Protein AF-A0A355T0N0-F1 (afdb_monomer)

Structure (mmCIF, N/CA/C/O backbone):
data_AF-A0A355T0N0-F1
#
_entry.id   AF-A0A355T0N0-F1
#
loop_
_atom_site.group_PDB
_atom_site.id
_atom_site.type_symbol
_atom_site.label_atom_id
_atom_site.label_alt_id
_atom_site.label_comp_id
_atom_site.label_asym_id
_atom_site.label_entity_id
_atom_site.label_seq_id
_atom_site.pdbx_PDB_ins_code
_atom_site.Cartn_x
_atom_site.Cartn_y
_atom_site.Cartn_z
_atom_site.occupancy
_atom_site.B_iso_or_equiv
_atom_site.auth_seq_id
_atom_site.auth_comp_id
_atom_site.auth_asym_id
_atom_site.auth_atom_id
_atom_site.pdbx_PDB_model_num
ATOM 1 N N . MET A 1 1 ? 8.597 -27.648 20.680 1.00 38.47 1 MET A N 1
ATOM 2 C CA . MET A 1 1 ? 8.897 -28.934 20.016 1.00 38.47 1 MET A CA 1
ATOM 3 C C . MET A 1 1 ? 10.349 -28.910 19.545 1.00 38.47 1 MET A C 1
ATOM 5 O O . MET A 1 1 ? 10.622 -28.251 18.550 1.00 38.47 1 MET A O 1
ATOM 9 N N . PRO A 1 2 ? 11.304 -29.510 20.275 1.00 46.19 2 PRO A N 1
ATOM 10 C CA . PRO A 1 2 ? 12.687 -29.580 19.820 1.00 46.19 2 PRO A CA 1
ATOM 11 C C . PRO A 1 2 ? 12.875 -30.827 18.947 1.00 46.19 2 PRO A C 1
ATOM 13 O O . PRO A 1 2 ? 12.672 -31.950 19.406 1.00 46.19 2 PRO A O 1
ATOM 16 N N . PHE A 1 3 ? 13.240 -30.637 17.680 1.00 47.38 3 PHE A N 1
ATOM 17 C CA . PHE A 1 3 ? 13.593 -31.751 16.804 1.00 47.38 3 PHE A CA 1
ATOM 18 C C . PHE A 1 3 ? 14.925 -32.368 17.251 1.00 47.38 3 PHE A C 1
ATOM 20 O O . PHE A 1 3 ? 15.944 -31.693 17.406 1.00 47.38 3 PHE A O 1
ATOM 27 N N . SER A 1 4 ? 14.850 -33.669 17.515 1.00 47.41 4 SER A N 1
ATOM 28 C CA . SER A 1 4 ? 15.877 -34.544 18.069 1.00 47.41 4 SER A CA 1
ATOM 29 C C . SER A 1 4 ? 17.136 -34.630 17.197 1.00 47.41 4 SER A C 1
ATOM 31 O O . SER A 1 4 ? 17.063 -34.753 15.974 1.00 47.41 4 SER A O 1
ATOM 33 N N . LYS A 1 5 ? 18.303 -34.618 17.852 1.00 42.75 5 LYS A N 1
ATOM 34 C CA . LYS A 1 5 ? 19.602 -34.984 17.276 1.00 42.75 5 LYS A CA 1
ATOM 35 C C . LYS A 1 5 ? 19.785 -36.507 17.302 1.00 42.75 5 LYS A C 1
ATOM 37 O O . LYS A 1 5 ? 19.408 -37.164 18.262 1.00 42.75 5 LYS A O 1
ATOM 42 N N . ALA A 1 6 ? 20.574 -36.969 16.330 1.00 47.47 6 ALA A N 1
ATOM 43 C CA . ALA A 1 6 ? 21.383 -38.190 16.323 1.00 47.47 6 ALA A CA 1
ATOM 44 C C . ALA A 1 6 ? 20.719 -39.489 15.837 1.00 47.47 6 ALA A C 1
ATOM 46 O O . ALA A 1 6 ? 20.099 -40.233 16.586 1.00 47.47 6 ALA A O 1
ATOM 47 N N . PHE A 1 7 ? 21.058 -39.853 14.600 1.00 46.66 7 PHE A N 1
ATOM 48 C CA . PHE A 1 7 ? 21.189 -41.247 14.198 1.00 46.66 7 PHE A CA 1
ATOM 49 C C . PHE A 1 7 ? 22.627 -41.469 13.716 1.00 46.66 7 PHE A C 1
ATOM 51 O O . PHE A 1 7 ? 22.990 -41.134 12.591 1.00 46.66 7 PHE A O 1
ATOM 58 N N . LYS A 1 8 ? 23.486 -41.962 14.616 1.00 47.81 8 LYS A N 1
ATOM 59 C CA . LYS A 1 8 ? 24.838 -42.421 14.280 1.00 47.81 8 LYS A CA 1
ATOM 60 C C . LYS A 1 8 ? 24.748 -43.890 13.888 1.00 47.81 8 LYS A C 1
ATOM 62 O O . LYS A 1 8 ? 24.457 -44.731 14.733 1.00 47.81 8 LYS A O 1
ATOM 67 N N . ARG A 1 9 ? 25.059 -44.206 12.633 1.00 52.94 9 ARG A N 1
ATOM 68 C CA . ARG A 1 9 ? 25.347 -45.575 12.202 1.00 52.94 9 ARG A CA 1
ATOM 69 C C . ARG A 1 9 ? 26.699 -45.591 11.504 1.00 52.94 9 ARG A C 1
ATOM 71 O O . ARG A 1 9 ? 26.844 -45.171 10.365 1.00 52.94 9 ARG A O 1
ATOM 78 N N . THR A 1 10 ? 27.701 -46.041 12.244 1.00 46.38 10 THR A N 1
ATOM 79 C CA . THR A 1 10 ? 29.017 -46.423 11.738 1.00 46.38 10 THR A CA 1
ATOM 80 C C . THR A 1 10 ? 28.915 -47.782 11.056 1.00 46.38 10 THR A C 1
ATOM 82 O O . THR A 1 10 ? 28.538 -48.752 11.713 1.00 46.38 10 THR A O 1
ATOM 85 N N . LEU A 1 11 ? 29.324 -47.878 9.791 1.00 48.62 11 LEU A N 1
ATOM 86 C CA . LEU A 1 11 ? 29.762 -49.138 9.193 1.00 48.62 11 LEU A CA 1
ATOM 87 C C . LEU A 1 11 ? 31.165 -48.926 8.613 1.00 48.62 11 LEU A C 1
ATOM 89 O O . LEU A 1 11 ? 31.387 -48.027 7.805 1.00 48.62 11 LEU A O 1
ATOM 93 N N . LYS A 1 12 ? 32.124 -49.720 9.096 1.00 38.69 12 LYS A N 1
ATOM 94 C CA . LYS A 1 12 ? 33.514 -49.734 8.639 1.00 38.69 12 LYS A CA 1
ATOM 95 C C . LYS A 1 12 ? 33.622 -50.519 7.326 1.00 38.69 12 LYS A C 1
ATOM 97 O O . LYS A 1 12 ? 33.255 -51.684 7.303 1.00 38.69 12 LYS A O 1
ATOM 102 N N . GLY A 1 13 ? 34.218 -49.877 6.321 1.00 43.88 13 GLY A N 1
ATOM 103 C CA . GLY A 1 13 ? 35.293 -50.423 5.484 1.00 43.88 13 GLY A CA 1
ATOM 104 C C . GLY A 1 13 ? 34.959 -51.454 4.402 1.00 43.88 13 GLY A C 1
ATOM 105 O O . GLY A 1 13 ? 34.784 -52.627 4.700 1.00 43.88 13 GLY A O 1
ATOM 106 N N . ALA A 1 14 ? 35.088 -51.032 3.142 1.00 40.28 14 ALA A N 1
ATOM 107 C CA . ALA A 1 14 ? 35.796 -51.779 2.099 1.00 40.28 14 ALA A CA 1
ATOM 108 C C . ALA A 1 14 ? 36.208 -50.795 0.988 1.00 40.28 14 ALA A C 1
ATOM 110 O O . ALA A 1 14 ? 35.360 -50.181 0.345 1.00 40.28 14 ALA A O 1
ATOM 111 N N . SER A 1 15 ? 37.514 -50.604 0.802 1.00 49.28 15 SER A N 1
ATOM 112 C CA . SER A 1 15 ? 38.076 -49.839 -0.312 1.00 49.28 15 SER A CA 1
ATOM 113 C C . SER A 1 15 ? 37.903 -50.620 -1.612 1.00 49.28 15 SER A C 1
ATOM 115 O O . SER A 1 15 ? 38.466 -51.703 -1.741 1.00 49.28 15 SER A O 1
ATOM 117 N N . ALA A 1 16 ? 37.187 -50.061 -2.586 1.00 43.28 16 ALA A N 1
ATOM 118 C CA . ALA A 1 16 ? 37.286 -50.457 -3.988 1.00 43.28 16 ALA A CA 1
ATOM 119 C C . ALA A 1 16 ? 36.810 -49.309 -4.892 1.00 43.28 16 ALA A C 1
ATOM 121 O O . ALA A 1 16 ? 35.677 -48.856 -4.783 1.00 43.28 16 ALA A O 1
ATOM 122 N N . ALA A 1 17 ? 37.715 -48.876 -5.772 1.00 45.19 17 ALA A N 1
ATOM 123 C CA . ALA A 1 17 ? 37.506 -48.040 -6.954 1.00 45.19 17 ALA A CA 1
ATOM 124 C C . ALA A 1 17 ? 36.834 -46.662 -6.752 1.00 45.19 17 ALA A C 1
ATOM 126 O O . ALA A 1 17 ? 35.617 -46.508 -6.811 1.00 45.19 17 ALA A O 1
ATOM 127 N N . LEU A 1 18 ? 37.672 -45.620 -6.660 1.00 48.47 18 LEU A N 1
ATOM 128 C CA . LEU A 1 18 ? 37.305 -44.270 -7.095 1.00 48.47 18 LEU A CA 1
ATOM 129 C C . LEU A 1 18 ? 36.890 -44.330 -8.579 1.00 48.47 18 LEU A C 1
ATOM 131 O O . LEU A 1 18 ? 37.742 -44.330 -9.464 1.00 48.47 18 LEU A O 1
ATOM 135 N N . LEU A 1 19 ? 35.590 -44.339 -8.857 1.00 47.81 19 LEU A N 1
ATOM 136 C CA . LEU A 1 19 ? 35.056 -43.797 -10.103 1.00 47.81 19 LEU A CA 1
ATOM 137 C C . LEU A 1 19 ? 34.505 -42.417 -9.772 1.00 47.81 19 LEU A C 1
ATOM 139 O O . LEU A 1 19 ? 33.363 -42.258 -9.342 1.00 47.81 19 LEU A O 1
ATOM 143 N N . VAL A 1 20 ? 35.369 -41.414 -9.931 1.00 50.84 20 VAL A N 1
ATOM 144 C CA . VAL A 1 20 ? 34.984 -40.004 -9.956 1.00 50.84 20 VAL A CA 1
ATOM 145 C C . VAL A 1 20 ? 34.046 -39.828 -11.148 1.00 50.84 20 VAL A C 1
ATOM 147 O O . VAL A 1 20 ? 34.479 -39.581 -12.268 1.00 50.84 20 VAL A O 1
ATOM 150 N N . SER A 1 21 ? 32.744 -39.982 -10.916 1.00 59.25 21 SER A N 1
ATOM 151 C CA . SER A 1 21 ? 31.721 -39.470 -11.825 1.00 59.25 21 SER A CA 1
ATOM 152 C C . SER A 1 21 ? 31.685 -37.959 -11.633 1.00 59.25 21 SER A C 1
ATOM 154 O O . SER A 1 21 ? 30.832 -37.418 -10.931 1.00 59.25 21 SER A O 1
ATOM 156 N N . GLY A 1 22 ? 32.697 -37.287 -12.187 1.00 53.00 22 GLY A N 1
ATOM 157 C CA . GLY A 1 22 ? 32.745 -35.841 -12.320 1.00 53.00 22 GLY A CA 1
ATOM 158 C C . GLY A 1 22 ? 31.626 -35.420 -13.257 1.00 53.00 22 GLY A C 1
ATOM 159 O O . GLY A 1 22 ? 31.828 -35.305 -14.461 1.00 53.00 22 GLY A O 1
ATOM 160 N N . SER A 1 23 ? 30.428 -35.247 -12.701 1.00 58.72 23 SER A N 1
ATOM 161 C CA . SER A 1 23 ? 29.358 -34.533 -13.383 1.00 58.72 23 SER A CA 1
ATOM 162 C C . SER A 1 23 ? 29.911 -33.151 -13.700 1.00 58.72 23 SER A C 1
ATOM 164 O O . SER A 1 23 ? 30.294 -32.415 -12.790 1.00 58.72 23 SER A O 1
ATOM 166 N N . LEU A 1 24 ? 30.039 -32.852 -14.990 1.00 55.69 24 LEU A N 1
ATOM 167 C CA . LEU A 1 24 ? 30.432 -31.550 -15.503 1.00 55.69 24 LEU A CA 1
ATOM 168 C C . LEU A 1 24 ? 29.485 -30.504 -14.905 1.00 55.69 24 LEU A C 1
ATOM 170 O O . LEU A 1 24 ? 28.362 -30.333 -15.368 1.00 55.69 24 LEU A O 1
ATOM 174 N N . LEU A 1 25 ? 29.929 -29.809 -13.861 1.00 60.12 25 LEU A N 1
ATOM 175 C CA . LEU A 1 25 ? 29.367 -28.524 -13.469 1.00 60.12 25 LEU A CA 1
ATOM 176 C C . LEU A 1 25 ? 29.812 -27.533 -14.546 1.00 60.12 25 LEU A C 1
ATOM 178 O O . LEU A 1 25 ? 30.791 -26.811 -14.369 1.00 60.12 25 LEU A O 1
ATOM 182 N N . THR A 1 26 ? 29.149 -27.548 -15.704 1.00 67.00 26 THR A N 1
ATOM 183 C CA . THR A 1 26 ? 29.239 -26.425 -16.636 1.00 67.00 26 THR A CA 1
ATOM 184 C C . THR A 1 26 ? 28.738 -25.200 -15.879 1.00 67.00 26 THR A C 1
ATOM 186 O O . THR A 1 26 ? 27.585 -25.220 -15.431 1.00 67.00 26 THR A O 1
ATOM 189 N N . PRO A 1 27 ? 29.565 -24.160 -15.675 1.00 68.56 27 PRO A N 1
ATOM 190 C CA . PRO A 1 27 ? 29.063 -22.924 -15.110 1.00 68.56 27 PRO A CA 1
ATOM 191 C C . PRO A 1 27 ? 27.960 -22.424 -16.042 1.00 68.56 27 PRO A C 1
ATOM 193 O O 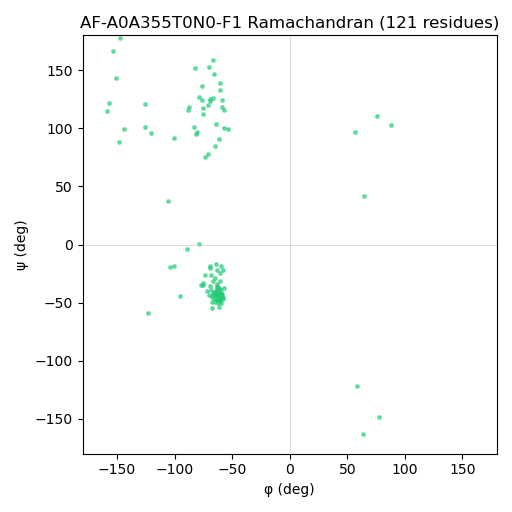. PRO A 1 27 ? 28.168 -22.307 -17.249 1.00 68.56 27 PRO A O 1
ATOM 196 N N . ALA A 1 28 ? 26.768 -22.195 -15.497 1.00 70.19 28 ALA A N 1
ATOM 197 C CA . ALA A 1 28 ? 25.719 -21.517 -16.234 1.00 70.19 28 ALA A CA 1
ATOM 198 C C . ALA A 1 28 ? 26.213 -20.092 -16.510 1.00 70.19 28 ALA A C 1
ATOM 200 O O . ALA A 1 28 ? 26.273 -19.261 -15.605 1.00 70.19 28 ALA A O 1
ATOM 201 N N . SER A 1 29 ? 26.632 -19.825 -17.743 1.00 66.62 29 SER A N 1
ATOM 202 C CA . SER A 1 29 ? 26.849 -18.464 -18.214 1.00 66.62 29 SER A CA 1
ATOM 203 C C . SER A 1 29 ? 25.475 -17.859 -18.472 1.00 66.62 29 SER A C 1
ATOM 205 O O . SER A 1 29 ? 24.752 -18.316 -19.351 1.00 66.62 29 SER A O 1
ATOM 207 N N . ALA A 1 30 ? 25.085 -16.874 -17.666 1.00 76.12 30 ALA A N 1
ATOM 208 C CA . ALA A 1 30 ? 23.958 -16.022 -18.005 1.00 76.12 30 ALA A CA 1
ATOM 209 C C . ALA A 1 30 ? 24.433 -15.046 -19.085 1.00 76.12 30 ALA A C 1
ATOM 211 O O . ALA A 1 30 ? 25.349 -14.258 -18.835 1.00 76.12 30 ALA A O 1
ATOM 212 N N . ASP A 1 31 ? 23.842 -15.115 -20.277 1.00 80.69 31 ASP A N 1
ATOM 213 C CA . ASP A 1 31 ? 24.055 -14.086 -21.289 1.00 80.69 31 ASP A CA 1
ATOM 214 C C . ASP A 1 31 ? 23.584 -12.739 -20.732 1.00 80.69 31 ASP A C 1
ATOM 216 O O . ASP A 1 31 ? 22.504 -12.626 -20.141 1.00 80.69 31 ASP A O 1
ATOM 220 N N . ALA A 1 32 ? 24.411 -11.707 -20.891 1.00 83.50 32 ALA A N 1
ATOM 221 C CA . ALA A 1 32 ? 24.005 -10.356 -20.544 1.00 83.50 32 ALA A CA 1
ATOM 222 C C . ALA A 1 32 ? 22.889 -9.918 -21.503 1.00 83.50 32 ALA A C 1
ATOM 224 O O . ALA A 1 32 ? 23.063 -9.963 -22.721 1.00 83.50 32 ALA A O 1
ATOM 225 N N . ILE A 1 33 ? 21.752 -9.484 -20.957 1.00 91.44 33 ILE A N 1
ATOM 226 C CA . ILE A 1 33 ? 20.686 -8.886 -21.765 1.00 91.44 33 ILE A CA 1
ATOM 227 C C . ILE A 1 33 ? 21.165 -7.562 -22.366 1.00 91.44 33 ILE A C 1
ATOM 229 O O . ILE A 1 33 ? 21.943 -6.826 -21.749 1.00 91.44 33 ILE A O 1
ATOM 233 N N . SER A 1 34 ? 20.694 -7.244 -23.570 1.00 95.12 34 SER A N 1
ATOM 234 C CA . SER A 1 34 ? 20.980 -5.954 -24.192 1.00 95.12 34 SER A CA 1
ATOM 235 C C . SER A 1 34 ? 20.306 -4.815 -23.421 1.00 95.12 34 SER A C 1
ATOM 237 O O . SER A 1 34 ? 19.318 -5.011 -22.708 1.00 95.12 34 SER A O 1
ATOM 239 N N . THR A 1 35 ? 20.805 -3.589 -23.592 1.00 95.56 35 THR A N 1
ATOM 240 C CA . THR A 1 35 ? 20.158 -2.396 -23.025 1.00 95.56 35 THR A C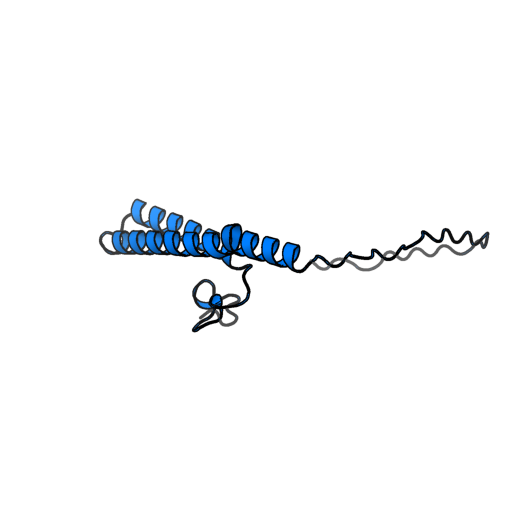A 1
ATOM 241 C C . THR A 1 35 ? 18.710 -2.259 -23.499 1.00 95.56 35 THR A C 1
ATOM 243 O O . THR A 1 35 ? 17.848 -1.914 -22.703 1.00 95.56 35 THR A O 1
ATOM 246 N N . GLU A 1 36 ? 18.418 -2.599 -24.756 1.00 96.75 36 GLU A N 1
ATOM 247 C CA . GLU A 1 36 ? 17.059 -2.572 -25.310 1.00 96.75 36 GLU A CA 1
ATOM 248 C C . GLU A 1 36 ? 16.130 -3.573 -24.609 1.00 96.75 36 GLU A C 1
ATOM 250 O O . GLU A 1 36 ? 15.022 -3.215 -24.210 1.00 96.75 36 GLU A O 1
ATOM 255 N N . GLN A 1 37 ? 16.602 -4.803 -24.376 1.00 96.62 37 GLN A N 1
ATOM 256 C CA . GLN A 1 37 ? 15.852 -5.817 -23.629 1.00 96.62 37 GLN A CA 1
ATOM 257 C C . GLN A 1 37 ? 15.611 -5.383 -22.178 1.00 96.62 37 GLN A C 1
ATOM 259 O O . GLN A 1 37 ? 14.510 -5.560 -21.657 1.00 96.62 37 GLN A O 1
ATOM 264 N N . ALA A 1 38 ? 16.619 -4.788 -21.533 1.00 96.38 38 ALA A N 1
ATOM 265 C CA . ALA A 1 38 ? 16.491 -4.257 -20.180 1.00 96.38 38 ALA A CA 1
ATOM 266 C C . ALA A 1 38 ? 15.459 -3.121 -20.113 1.00 96.38 38 ALA A C 1
ATOM 268 O O . ALA A 1 38 ? 14.609 -3.123 -19.223 1.00 96.38 38 ALA A O 1
ATOM 269 N N . THR A 1 39 ? 15.492 -2.181 -21.062 1.00 97.75 39 THR A N 1
ATOM 270 C CA . THR A 1 39 ? 14.509 -1.094 -21.149 1.00 97.75 39 THR A CA 1
ATOM 271 C C . THR A 1 39 ? 13.101 -1.644 -21.345 1.00 97.75 39 THR A C 1
ATOM 273 O O . THR A 1 39 ? 12.214 -1.279 -20.580 1.00 97.75 39 THR A O 1
ATOM 276 N N . ALA A 1 40 ? 12.899 -2.567 -22.290 1.00 97.94 40 ALA A N 1
ATOM 277 C CA . ALA A 1 40 ? 11.591 -3.172 -22.535 1.00 97.94 40 ALA A CA 1
ATOM 278 C C . ALA A 1 40 ? 11.040 -3.890 -21.290 1.00 97.94 40 ALA A C 1
ATOM 280 O O . ALA A 1 40 ? 9.869 -3.725 -20.948 1.00 97.94 40 ALA A O 1
ATOM 281 N N . LEU A 1 41 ? 11.889 -4.640 -20.577 1.00 97.56 41 LEU A N 1
ATOM 282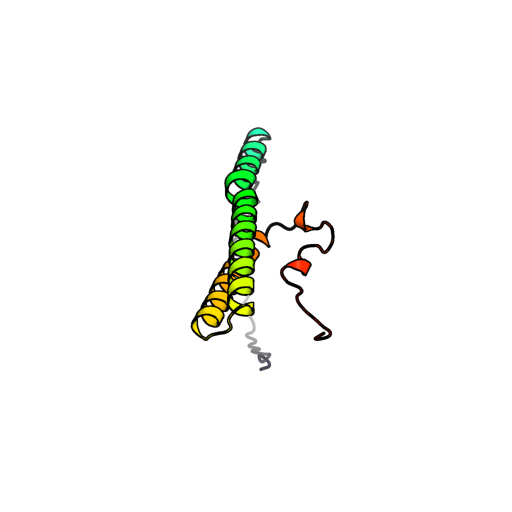 C CA . LEU A 1 41 ? 11.504 -5.315 -19.338 1.00 97.56 41 LEU A CA 1
ATOM 283 C C . LEU A 1 41 ? 11.109 -4.320 -18.240 1.00 97.56 41 LEU A C 1
ATOM 285 O O . LEU A 1 41 ? 10.090 -4.512 -17.584 1.00 97.56 41 LEU A O 1
ATOM 289 N N . ILE A 1 42 ? 11.896 -3.262 -18.029 1.00 96.88 42 ILE A N 1
ATOM 290 C CA . ILE A 1 42 ? 11.614 -2.256 -16.995 1.00 96.88 42 ILE A CA 1
ATOM 291 C C . ILE A 1 42 ? 10.332 -1.485 -17.321 1.00 96.88 42 ILE A C 1
ATOM 293 O O . ILE A 1 42 ? 9.532 -1.248 -16.416 1.00 96.88 42 ILE A O 1
ATOM 297 N N . THR A 1 43 ? 10.105 -1.132 -18.588 1.00 98.38 43 THR A N 1
ATOM 298 C CA . THR A 1 43 ? 8.854 -0.502 -19.029 1.00 98.38 43 THR A CA 1
ATOM 299 C C . THR A 1 43 ? 7.664 -1.415 -18.748 1.00 98.38 43 THR A C 1
ATOM 301 O O . THR A 1 43 ? 6.745 -0.997 -18.053 1.00 98.38 43 THR A O 1
ATOM 304 N N . ALA A 1 44 ? 7.726 -2.687 -19.155 1.00 98.44 44 ALA A N 1
ATOM 305 C CA . ALA A 1 44 ? 6.653 -3.643 -18.890 1.00 98.44 44 ALA A CA 1
ATOM 306 C C . ALA A 1 44 ? 6.396 -3.836 -17.384 1.00 98.44 44 ALA A C 1
ATOM 308 O O . ALA A 1 44 ? 5.253 -3.816 -16.947 1.00 98.44 44 ALA A O 1
ATOM 309 N N . LEU A 1 45 ? 7.443 -3.966 -16.561 1.00 97.50 45 LEU A N 1
ATOM 310 C CA . LEU A 1 45 ? 7.286 -4.050 -15.102 1.00 97.50 45 LEU A CA 1
ATOM 311 C C . LEU A 1 45 ? 6.684 -2.771 -14.508 1.00 97.50 45 LEU A C 1
ATOM 313 O O . LEU A 1 45 ? 5.940 -2.830 -13.531 1.00 97.50 45 LEU A O 1
ATOM 317 N N . THR A 1 46 ? 7.000 -1.610 -15.073 1.00 97.75 46 THR A N 1
ATOM 318 C CA . THR A 1 46 ? 6.429 -0.343 -14.612 1.00 97.75 46 THR A CA 1
ATOM 319 C C . THR A 1 46 ? 4.934 -0.288 -14.918 1.00 97.75 46 THR A C 1
ATOM 321 O O . THR A 1 46 ? 4.141 -0.027 -14.011 1.00 97.75 46 THR A O 1
ATOM 324 N N . ASP A 1 47 ? 4.562 -0.600 -16.158 1.00 98.19 47 ASP A N 1
ATOM 325 C CA . ASP A 1 47 ? 3.200 -0.445 -16.672 1.00 98.19 47 ASP A CA 1
ATOM 326 C C . ASP A 1 47 ? 2.249 -1.549 -16.190 1.00 98.19 47 ASP A C 1
ATOM 328 O O . ASP A 1 47 ? 1.085 -1.270 -15.917 1.00 98.19 47 ASP A O 1
ATOM 332 N N . GLU A 1 48 ? 2.739 -2.780 -16.024 1.00 97.62 48 GLU A N 1
ATOM 333 C CA . GLU A 1 48 ? 1.904 -3.951 -15.706 1.00 97.62 48 GLU A CA 1
ATOM 334 C C . GLU A 1 48 ? 1.935 -4.344 -14.221 1.00 97.62 48 GLU A C 1
ATOM 336 O O . GLU A 1 48 ? 1.061 -5.072 -13.751 1.00 97.62 48 GLU A O 1
ATOM 341 N N . LEU A 1 49 ? 2.934 -3.884 -13.454 1.00 96.19 49 LEU A N 1
ATOM 342 C CA . LEU A 1 49 ? 3.0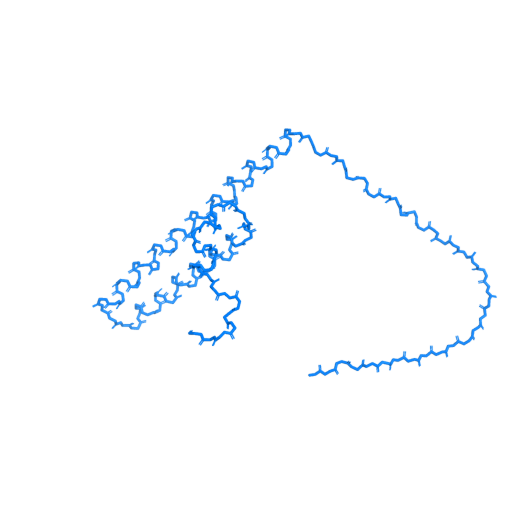84 -4.246 -12.039 1.00 96.19 49 LEU A CA 1
ATOM 343 C C . LEU A 1 49 ? 3.114 -3.024 -11.123 1.00 96.19 49 LEU A C 1
ATOM 345 O O . LEU A 1 49 ? 2.280 -2.922 -10.224 1.00 96.19 49 LEU A O 1
ATOM 349 N N . VAL A 1 50 ? 4.066 -2.106 -11.315 1.00 97.94 50 VAL A N 1
ATOM 350 C CA . VAL A 1 50 ? 4.303 -1.014 -10.355 1.00 97.94 50 VAL A CA 1
ATOM 351 C C . VAL A 1 50 ? 3.131 -0.038 -10.323 1.00 97.94 50 VAL A C 1
ATOM 353 O O . VAL A 1 50 ? 2.570 0.208 -9.252 1.00 97.94 50 VAL A O 1
ATOM 356 N N . VAL A 1 51 ? 2.749 0.511 -11.478 1.00 97.88 51 VAL A N 1
ATOM 357 C CA . VAL A 1 51 ? 1.661 1.494 -11.560 1.00 97.88 51 VAL A CA 1
ATOM 358 C C . VAL A 1 51 ? 0.316 0.864 -11.171 1.00 97.88 51 VAL A C 1
ATOM 360 O O . VAL A 1 51 ? -0.335 1.413 -10.279 1.00 97.88 51 VAL A O 1
ATOM 363 N N . PRO A 1 52 ? -0.095 -0.302 -11.712 1.00 98.44 52 PRO A N 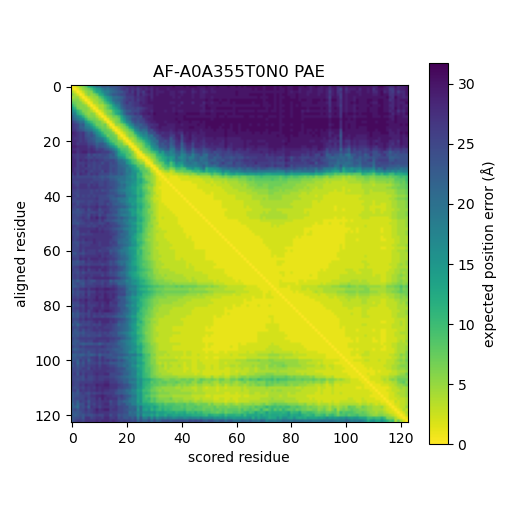1
ATOM 364 C CA . PRO A 1 52 ? -1.376 -0.908 -11.352 1.00 98.44 52 PRO A CA 1
ATOM 365 C C . PRO A 1 52 ? -1.487 -1.281 -9.871 1.00 98.44 52 PRO A C 1
ATOM 367 O O . PRO A 1 52 ? -2.542 -1.072 -9.273 1.00 98.44 52 PRO A O 1
ATOM 370 N N . ALA A 1 53 ? -0.411 -1.779 -9.245 1.00 98.38 53 ALA A N 1
ATOM 371 C CA . ALA A 1 53 ? -0.438 -2.134 -7.826 1.00 98.38 53 ALA A CA 1
ATOM 372 C C . ALA A 1 53 ? -0.734 -0.919 -6.933 1.00 98.38 53 ALA A C 1
ATOM 374 O O . ALA A 1 53 ? -1.545 -1.016 -6.009 1.00 98.38 53 ALA A O 1
ATOM 375 N N . TYR A 1 54 ? -0.116 0.232 -7.217 1.00 98.06 54 TYR A N 1
ATOM 376 C CA . TYR A 1 54 ? -0.382 1.456 -6.460 1.00 98.06 54 TYR A CA 1
ATOM 377 C C . TYR A 1 54 ? -1.723 2.102 -6.811 1.00 98.06 54 TYR A C 1
ATOM 379 O O . TYR A 1 54 ? -2.361 2.648 -5.910 1.00 98.06 54 TYR A O 1
ATOM 387 N N . THR A 1 55 ? -2.178 2.014 -8.064 1.00 98.50 55 THR A N 1
ATOM 388 C CA . THR A 1 55 ? -3.517 2.484 -8.452 1.00 98.50 55 THR A CA 1
ATOM 389 C C . THR A 1 55 ? -4.601 1.710 -7.702 1.00 98.50 55 THR A C 1
ATOM 391 O O . THR A 1 55 ? -5.455 2.337 -7.077 1.00 98.50 55 THR A O 1
ATOM 394 N N . GLN A 1 56 ? -4.521 0.375 -7.663 1.00 98.75 56 GLN A N 1
ATOM 395 C CA . GLN A 1 56 ? -5.485 -0.444 -6.919 1.00 98.75 56 GLN A CA 1
ATOM 396 C C . GLN A 1 56 ? -5.441 -0.150 -5.417 1.00 98.75 56 GLN A C 1
ATOM 398 O O . GLN A 1 56 ? -6.479 -0.010 -4.780 1.00 98.75 56 GLN A O 1
ATOM 403 N N . LEU A 1 57 ? -4.242 -0.008 -4.840 1.00 98.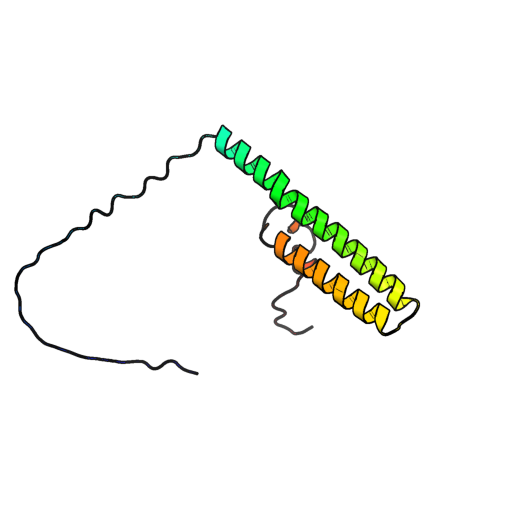44 57 LEU A N 1
ATOM 404 C CA . LEU A 1 57 ? -4.106 0.349 -3.428 1.00 98.44 57 LEU A CA 1
ATOM 405 C C . LEU A 1 57 ? -4.760 1.701 -3.113 1.00 98.44 57 LEU A C 1
ATOM 407 O O . LEU A 1 57 ? -5.369 1.847 -2.053 1.00 98.44 57 LEU A O 1
ATOM 411 N N . ALA A 1 58 ? -4.632 2.688 -4.003 1.00 98.56 58 ALA A N 1
ATOM 412 C CA . ALA A 1 58 ? -5.262 3.992 -3.832 1.00 98.56 58 ALA A CA 1
ATOM 413 C C . ALA A 1 58 ? -6.796 3.907 -3.912 1.00 98.56 58 ALA A C 1
ATOM 415 O O . ALA A 1 58 ? -7.474 4.513 -3.081 1.00 98.56 58 ALA A O 1
ATOM 416 N N . GLU A 1 59 ? -7.326 3.139 -4.866 1.00 98.88 59 GLU A N 1
ATOM 417 C CA . GLU A 1 59 ? -8.764 2.896 -5.019 1.00 98.88 59 GLU A CA 1
ATOM 418 C C . GLU A 1 59 ? -9.351 2.194 -3.787 1.00 98.88 59 GLU A C 1
ATOM 420 O O . GLU A 1 59 ? -10.254 2.736 -3.146 1.00 98.88 59 GLU A O 1
ATOM 425 N N . ASP A 1 60 ? -8.776 1.061 -3.379 1.00 98.88 60 ASP A N 1
ATOM 426 C CA . ASP A 1 60 ? -9.267 0.281 -2.236 1.00 98.88 60 ASP A CA 1
ATOM 427 C C . ASP A 1 60 ? -9.171 1.088 -0.929 1.00 98.88 60 ASP A C 1
ATOM 429 O O . ASP A 1 60 ? -10.096 1.088 -0.115 1.00 98.88 60 ASP A O 1
ATOM 433 N N . SER A 1 61 ? -8.106 1.884 -0.763 1.00 98.62 61 SER A N 1
ATOM 434 C CA . SER A 1 61 ? -7.980 2.806 0.376 1.00 98.62 61 SER A CA 1
ATOM 435 C C . SER A 1 61 ? -9.077 3.881 0.384 1.00 98.62 61 SER A C 1
ATOM 437 O O . SER A 1 61 ? -9.538 4.286 1.458 1.00 98.62 61 SER A O 1
ATOM 439 N N . SER A 1 62 ? -9.497 4.366 -0.791 1.00 98.81 62 SER A N 1
ATOM 440 C CA . SER A 1 62 ? -10.607 5.317 -0.910 1.00 98.81 62 SER A CA 1
ATOM 441 C C . SER A 1 62 ? -11.929 4.662 -0.511 1.00 98.81 62 SER A C 1
ATOM 443 O O . SER A 1 62 ? -12.658 5.216 0.316 1.00 98.81 62 SER A O 1
ATOM 445 N N . ASN A 1 63 ? -12.188 3.450 -1.005 1.00 98.88 63 ASN A N 1
ATOM 446 C CA . ASN A 1 63 ? -13.388 2.677 -0.679 1.00 98.88 63 ASN A CA 1
ATOM 447 C C . ASN A 1 63 ? -13.481 2.383 0.827 1.00 98.88 63 ASN A C 1
ATOM 449 O O . ASN A 1 63 ? -14.528 2.608 1.443 1.00 98.88 63 ASN A O 1
ATOM 453 N N . LEU A 1 64 ? -12.367 1.994 1.459 1.00 98.81 64 LEU A N 1
ATOM 454 C CA . LEU A 1 64 ? -12.287 1.834 2.912 1.00 98.81 64 LEU A CA 1
ATOM 455 C C . LEU A 1 64 ? -12.587 3.146 3.652 1.00 98.81 64 LEU A C 1
ATOM 457 O O . LEU A 1 64 ? -13.324 3.142 4.642 1.00 98.81 64 LEU A O 1
ATOM 461 N N . SER A 1 65 ? -12.055 4.279 3.180 1.00 98.81 65 SER A N 1
ATOM 462 C CA . SER A 1 65 ? -12.342 5.592 3.772 1.00 98.81 65 SER A CA 1
ATOM 463 C C . SER A 1 65 ? -13.835 5.926 3.724 1.00 98.81 65 SER A C 1
ATOM 465 O O . SER A 1 65 ? -14.392 6.420 4.708 1.00 98.81 65 SER A O 1
ATOM 467 N N . GLU A 1 66 ? -14.498 5.650 2.603 1.00 98.81 66 GLU A N 1
ATOM 468 C CA . GLU A 1 66 ? -15.935 5.872 2.433 1.00 98.81 66 GLU A CA 1
ATOM 469 C C . GLU A 1 66 ? -16.777 4.936 3.304 1.00 98.81 66 GLU A C 1
ATOM 471 O O . GLU A 1 66 ? -17.696 5.399 3.987 1.00 98.81 66 GLU A O 1
ATOM 476 N N . ALA A 1 67 ? -16.433 3.646 3.352 1.00 98.75 67 ALA A N 1
ATOM 477 C CA . ALA A 1 67 ? -17.101 2.672 4.212 1.00 98.75 67 ALA A CA 1
ATOM 478 C C . ALA A 1 67 ? -17.000 3.066 5.693 1.00 98.75 67 ALA A C 1
ATOM 480 O O . ALA A 1 67 ? -18.012 3.074 6.397 1.00 98.75 67 ALA A O 1
ATOM 481 N N . LEU A 1 68 ? -15.811 3.480 6.148 1.00 98.75 68 LEU A N 1
ATOM 482 C CA . LEU A 1 68 ? -15.599 3.977 7.509 1.00 98.75 68 LEU A CA 1
ATOM 483 C C . LEU A 1 68 ? -16.434 5.227 7.798 1.00 98.75 68 LEU A C 1
ATOM 485 O O . LEU A 1 68 ? -17.080 5.293 8.841 1.00 98.75 68 LEU A O 1
ATOM 489 N N . LYS A 1 69 ? -16.461 6.211 6.888 1.00 98.62 69 LYS A N 1
ATOM 490 C CA . LYS A 1 69 ? -17.277 7.429 7.056 1.00 98.62 69 LYS A CA 1
ATOM 491 C C . LYS A 1 69 ? -18.762 7.097 7.188 1.00 98.62 69 LYS A C 1
ATOM 493 O O . LYS A 1 69 ? -19.416 7.621 8.087 1.00 98.62 69 LYS A O 1
ATOM 498 N N . SER A 1 70 ? -19.276 6.221 6.322 1.00 98.38 70 SER A N 1
ATOM 499 C CA . SER A 1 70 ? -20.676 5.786 6.354 1.00 98.38 70 SER A CA 1
ATOM 500 C C . SER A 1 70 ? -21.008 5.069 7.663 1.00 98.38 70 SER A C 1
ATOM 502 O O . SER A 1 70 ? -21.997 5.404 8.310 1.00 98.38 70 SER A O 1
ATOM 504 N N . TYR A 1 71 ? -20.162 4.125 8.083 1.00 98.62 71 TYR A N 1
ATOM 505 C CA . TYR A 1 71 ? -20.360 3.371 9.319 1.00 98.62 71 TYR A CA 1
ATOM 506 C C . TYR A 1 71 ? -20.285 4.265 10.566 1.00 98.62 71 TYR A C 1
ATOM 508 O O . TYR A 1 71 ? -21.124 4.155 11.454 1.00 98.62 71 TYR A O 1
ATOM 516 N N . CYS A 1 72 ? -19.338 5.205 10.623 1.00 98.31 72 CYS A N 1
ATOM 517 C CA . CYS A 1 72 ? -19.229 6.150 11.738 1.00 98.31 72 CYS A CA 1
ATOM 518 C C . CYS A 1 72 ? -20.435 7.100 11.847 1.00 98.31 72 CYS A C 1
ATOM 520 O O . CYS A 1 72 ? -20.738 7.559 12.947 1.00 98.31 72 CYS A O 1
ATOM 522 N N . ALA A 1 73 ? -21.112 7.411 10.737 1.00 98.44 73 ALA A N 1
ATOM 523 C CA . ALA A 1 73 ? -22.307 8.255 10.741 1.00 98.44 73 ALA A CA 1
ATOM 524 C C . ALA A 1 73 ? -23.554 7.517 11.262 1.00 98.44 73 ALA A C 1
ATOM 526 O O . ALA A 1 73 ? -24.393 8.131 11.922 1.00 98.44 73 ALA A O 1
ATOM 527 N N . ALA A 1 74 ? -23.670 6.217 10.981 1.00 97.88 74 ALA A N 1
ATOM 528 C CA . ALA A 1 74 ? -24.779 5.372 11.422 1.00 97.88 74 ALA A CA 1
ATOM 529 C C . ALA A 1 74 ? -24.296 3.926 11.658 1.00 97.88 74 ALA A C 1
ATOM 531 O O . ALA A 1 74 ? -24.348 3.106 10.742 1.00 97.88 74 ALA A O 1
ATOM 532 N N . PRO A 1 75 ? -23.807 3.598 12.869 1.00 97.75 75 PRO A N 1
ATOM 533 C CA . PRO A 1 75 ? -23.250 2.277 13.138 1.00 97.75 75 PRO A CA 1
ATOM 534 C C . PRO A 1 75 ? -24.312 1.173 13.134 1.00 97.75 75 PRO A C 1
ATOM 536 O O . PRO A 1 75 ? -25.263 1.212 13.916 1.00 97.75 75 PRO A O 1
ATOM 539 N N . ASP A 1 76 ? -24.104 0.147 12.313 1.00 98.06 76 ASP A N 1
ATOM 540 C CA . ASP A 1 76 ? -24.924 -1.062 12.260 1.00 98.06 76 ASP A CA 1
ATOM 541 C C . ASP A 1 76 ? -24.093 -2.313 11.893 1.00 98.06 76 ASP A C 1
ATOM 543 O O . ASP A 1 76 ? -22.876 -2.266 11.703 1.00 98.06 76 ASP A O 1
ATOM 547 N N . THR A 1 77 ? -24.728 -3.487 11.867 1.00 98.06 77 THR A N 1
ATOM 548 C CA . THR A 1 77 ? -24.000 -4.741 11.595 1.00 98.06 77 THR A CA 1
ATOM 549 C C . THR A 1 77 ? -23.502 -4.820 10.152 1.00 98.06 77 THR A C 1
ATOM 551 O O . THR A 1 77 ? -22.373 -5.256 9.932 1.00 98.06 77 THR A O 1
ATOM 554 N N . ASP A 1 78 ? -24.298 -4.362 9.190 1.00 98.12 78 ASP A N 1
ATOM 555 C CA . ASP A 1 78 ? -23.968 -4.455 7.766 1.00 98.12 78 ASP A CA 1
ATOM 556 C C . ASP A 1 78 ? -22.837 -3.489 7.388 1.00 98.12 78 ASP A C 1
ATOM 558 O O . ASP A 1 78 ? -21.903 -3.857 6.673 1.00 98.12 78 ASP A O 1
ATOM 562 N N . GLY A 1 79 ? -22.852 -2.277 7.937 1.00 98.31 79 GLY A N 1
ATOM 563 C CA . GLY A 1 79 ? -21.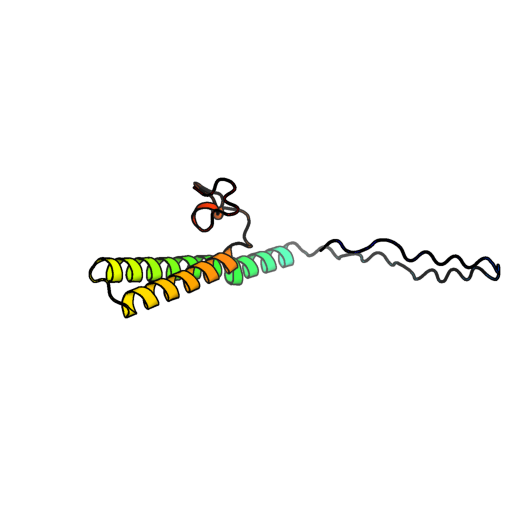789 -1.290 7.803 1.00 98.31 79 GLY A CA 1
ATOM 564 C C . GLY A 1 79 ? -20.475 -1.768 8.413 1.00 98.31 79 GLY A C 1
ATOM 565 O O . GLY A 1 79 ? -19.424 -1.580 7.798 1.00 98.31 79 GLY A O 1
ATOM 566 N N . ARG A 1 80 ? -20.512 -2.464 9.560 1.00 98.56 80 ARG A N 1
ATOM 567 C CA . ARG A 1 80 ? -19.309 -3.098 10.127 1.00 98.56 80 ARG A CA 1
ATOM 568 C C . ARG A 1 80 ? -18.734 -4.153 9.177 1.00 98.56 80 ARG A C 1
ATOM 570 O O . ARG A 1 80 ? -17.537 -4.122 8.906 1.00 98.56 80 ARG A O 1
ATOM 577 N N . LEU A 1 81 ? -19.573 -5.042 8.640 1.00 98.69 81 LEU A N 1
ATOM 578 C CA . LEU A 1 81 ? -19.144 -6.073 7.683 1.00 98.69 81 LEU A CA 1
ATOM 579 C C . LEU A 1 81 ? -18.568 -5.462 6.399 1.00 98.69 81 LEU A C 1
ATOM 581 O O . LEU A 1 81 ? -17.582 -5.966 5.855 1.00 98.69 81 LEU A O 1
ATOM 585 N N . LYS A 1 82 ? -19.143 -4.349 5.930 1.00 98.62 82 LYS A N 1
ATOM 586 C CA . LYS A 1 82 ? -18.595 -3.602 4.795 1.00 98.62 82 LYS A CA 1
ATOM 587 C C . LYS A 1 82 ? -17.208 -3.045 5.114 1.00 98.62 82 LYS A C 1
ATOM 589 O O . LYS A 1 82 ? -16.295 -3.241 4.324 1.00 98.62 82 LYS A O 1
ATOM 594 N N . VAL A 1 83 ? -17.023 -2.411 6.274 1.00 98.81 83 VAL A N 1
ATOM 595 C CA . VAL A 1 83 ? -15.703 -1.912 6.706 1.00 98.81 83 VAL A CA 1
ATOM 596 C C . VAL A 1 83 ? -14.674 -3.042 6.778 1.00 98.81 83 VAL A C 1
ATOM 598 O O . VAL A 1 83 ? -13.563 -2.872 6.285 1.00 98.81 83 VAL A O 1
ATOM 601 N N . GLU A 1 84 ? -15.032 -4.194 7.351 1.00 98.81 84 GLU A N 1
ATOM 602 C CA . GLU A 1 84 ? -14.153 -5.371 7.402 1.00 98.81 84 GLU A CA 1
ATOM 603 C C . GLU A 1 84 ? -13.764 -5.843 5.989 1.00 98.81 84 GLU A C 1
ATOM 605 O O . GLU A 1 84 ? -12.591 -6.101 5.721 1.00 98.81 84 GLU A O 1
ATOM 610 N N . THR A 1 85 ? -14.726 -5.882 5.064 1.00 98.81 85 THR A N 1
ATOM 611 C CA . THR A 1 85 ? -14.497 -6.274 3.663 1.00 98.81 85 THR A CA 1
ATOM 612 C C . THR A 1 85 ? -13.536 -5.318 2.951 1.00 98.81 85 THR A C 1
ATOM 614 O O . THR A 1 85 ? -12.544 -5.766 2.376 1.00 98.81 85 THR A O 1
ATOM 617 N N . GLU A 1 86 ? -13.778 -4.007 3.032 1.00 98.88 86 GLU A N 1
ATOM 618 C CA . GLU A 1 86 ? -12.912 -3.003 2.395 1.00 98.88 86 GLU A CA 1
ATOM 619 C C . GLU A 1 86 ? -11.519 -2.950 3.041 1.00 98.88 86 GLU A C 1
ATOM 621 O O . GLU A 1 86 ? -10.516 -2.690 2.370 1.00 98.88 86 GLU A O 1
ATOM 626 N N . PHE A 1 87 ? -11.426 -3.238 4.344 1.00 98.75 87 PHE A N 1
ATOM 627 C CA . PHE A 1 87 ? -10.144 -3.353 5.031 1.00 98.75 87 PHE A CA 1
ATOM 628 C C . PHE A 1 87 ? -9.326 -4.518 4.471 1.00 98.75 87 PHE A C 1
ATOM 630 O O . PHE A 1 87 ? -8.148 -4.342 4.154 1.00 98.75 87 PHE A O 1
ATOM 637 N N . HIS A 1 88 ? -9.943 -5.690 4.296 1.00 98.75 88 HIS A N 1
ATOM 638 C CA . HIS A 1 88 ? -9.276 -6.838 3.684 1.00 98.75 88 HIS A CA 1
ATOM 639 C C . HIS A 1 88 ? -8.836 -6.549 2.245 1.00 98.75 88 HIS A C 1
ATOM 641 O O . HIS A 1 88 ? -7.675 -6.800 1.923 1.00 98.75 88 HIS A O 1
ATOM 647 N N . ALA A 1 89 ? -9.696 -5.941 1.422 1.00 98.81 89 ALA A N 1
ATOM 648 C CA . ALA A 1 89 ? -9.345 -5.551 0.053 1.00 98.81 89 ALA A CA 1
ATOM 649 C C . ALA A 1 89 ? -8.135 -4.597 0.015 1.00 98.81 89 ALA A C 1
ATOM 651 O O . ALA A 1 89 ? -7.156 -4.850 -0.692 1.00 98.81 89 ALA A O 1
ATOM 652 N N . THR A 1 90 ? -8.145 -3.565 0.867 1.00 98.81 90 THR A N 1
ATOM 653 C CA . THR A 1 90 ? -7.034 -2.607 0.995 1.00 98.81 90 THR A CA 1
ATOM 654 C C . THR A 1 90 ? -5.732 -3.300 1.396 1.00 98.81 90 THR A C 1
ATOM 656 O O . THR A 1 90 ? -4.669 -3.025 0.831 1.00 98.81 90 THR A O 1
ATOM 659 N N . MET A 1 91 ? -5.791 -4.217 2.365 1.00 98.44 91 MET A N 1
ATOM 660 C CA . MET A 1 91 ? -4.604 -4.941 2.817 1.00 98.44 91 MET A CA 1
ATOM 661 C C . MET A 1 91 ? -4.087 -5.917 1.758 1.00 98.44 91 MET A C 1
ATOM 663 O O . MET A 1 91 ? -2.871 -6.016 1.595 1.00 98.44 91 MET A O 1
ATOM 667 N N . ASP A 1 92 ? -4.959 -6.566 0.988 1.00 98.62 92 ASP A N 1
ATOM 668 C CA . ASP A 1 92 ? -4.561 -7.405 -0.146 1.00 98.62 92 ASP A CA 1
ATOM 669 C C . ASP A 1 92 ? -3.873 -6.580 -1.244 1.00 98.62 92 ASP A C 1
ATOM 671 O O . ASP A 1 92 ? -2.849 -7.001 -1.794 1.00 98.62 92 ASP A O 1
ATOM 675 N N . ALA A 1 93 ? -4.378 -5.378 -1.539 1.00 98.62 93 ALA A N 1
ATOM 676 C CA . ALA A 1 93 ? -3.711 -4.447 -2.446 1.00 98.62 93 ALA A CA 1
ATOM 677 C C . ALA A 1 93 ? -2.344 -4.003 -1.914 1.00 98.62 93 ALA A C 1
ATOM 679 O O . ALA A 1 93 ? -1.366 -3.970 -2.668 1.00 98.62 93 ALA A O 1
ATOM 680 N N . TRP A 1 94 ? -2.232 -3.756 -0.606 1.00 98.06 94 TRP A N 1
ATOM 681 C CA . TRP A 1 94 ? -0.947 -3.462 0.022 1.00 98.06 94 TRP A CA 1
ATOM 682 C C . TRP A 1 94 ? 0.029 -4.638 -0.107 1.00 98.06 94 TRP A C 1
ATOM 684 O O . TRP A 1 94 ? 1.181 -4.430 -0.489 1.00 98.06 94 TRP A O 1
ATOM 694 N N . GLN A 1 95 ? -0.417 -5.877 0.123 1.00 97.56 95 GLN A N 1
ATOM 695 C CA . GLN A 1 95 ? 0.429 -7.065 -0.040 1.00 97.56 95 GLN A CA 1
ATOM 696 C C . GLN A 1 95 ? 0.948 -7.229 -1.478 1.00 97.56 95 GLN A C 1
ATOM 698 O O . GLN A 1 95 ? 2.065 -7.711 -1.664 1.00 97.56 95 GLN A O 1
ATOM 703 N N . ARG A 1 96 ? 0.188 -6.802 -2.496 1.00 96.88 96 ARG A N 1
ATOM 704 C CA . ARG A 1 96 ? 0.671 -6.769 -3.889 1.00 96.88 96 ARG A CA 1
ATOM 705 C C . ARG A 1 96 ? 1.741 -5.696 -4.099 1.00 96.88 96 ARG A C 1
ATOM 707 O O . ARG A 1 96 ? 2.761 -5.970 -4.724 1.00 96.88 96 ARG A O 1
ATOM 714 N N . ALA A 1 97 ? 1.544 -4.501 -3.545 1.00 97.75 97 ALA A N 1
ATOM 715 C CA . ALA A 1 97 ? 2.484 -3.389 -3.687 1.00 97.75 97 ALA A CA 1
ATOM 716 C C . ALA A 1 97 ? 3.775 -3.556 -2.857 1.00 97.75 97 ALA A C 1
ATOM 718 O O . ALA A 1 97 ?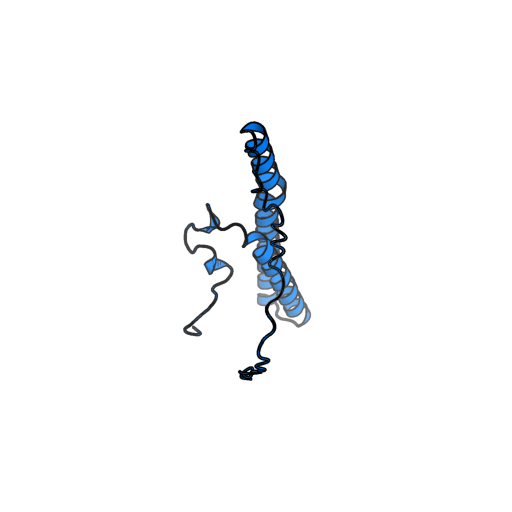 4.817 -3.018 -3.230 1.00 97.75 97 ALA A O 1
ATOM 719 N N . GLN A 1 98 ? 3.750 -4.310 -1.751 1.00 96.25 98 GLN A N 1
ATOM 720 C CA . GLN A 1 98 ? 4.856 -4.358 -0.776 1.00 96.25 98 GLN A CA 1
ATOM 721 C C . GLN A 1 98 ? 6.177 -4.936 -1.313 1.00 96.25 98 GLN A C 1
ATOM 723 O O . GLN A 1 98 ? 7.226 -4.779 -0.684 1.00 96.25 98 GLN A O 1
ATOM 728 N N . ILE A 1 99 ? 6.145 -5.640 -2.449 1.00 95.25 99 ILE A N 1
ATOM 729 C CA . ILE A 1 99 ? 7.359 -6.159 -3.095 1.00 95.25 99 ILE A CA 1
ATOM 730 C C . ILE A 1 99 ? 8.216 -5.031 -3.683 1.00 95.25 99 ILE A C 1
ATOM 732 O O . ILE A 1 99 ? 9.415 -5.205 -3.897 1.00 95.25 99 ILE A O 1
ATOM 736 N N . ILE A 1 100 ? 7.611 -3.865 -3.921 1.00 96.00 100 ILE A N 1
ATOM 737 C CA . ILE A 1 100 ? 8.275 -2.677 -4.443 1.00 96.00 100 ILE A CA 1
ATOM 738 C C . ILE A 1 100 ? 8.967 -1.994 -3.263 1.00 96.00 100 ILE A C 1
ATOM 740 O O . ILE A 1 100 ? 8.364 -1.238 -2.505 1.00 96.00 100 ILE A O 1
ATOM 744 N N . GLN A 1 101 ? 10.250 -2.308 -3.083 1.00 94.06 101 GLN A N 1
ATOM 745 C CA . GLN A 1 101 ? 11.058 -1.860 -1.945 1.00 94.06 101 GLN A CA 1
ATOM 746 C C . GLN A 1 101 ? 12.057 -0.753 -2.314 1.00 94.06 101 GLN A C 1
ATOM 748 O O . GLN A 1 101 ? 13.172 -0.695 -1.800 1.00 94.06 101 GLN A O 1
ATOM 753 N N . PHE A 1 102 ? 11.650 0.162 -3.191 1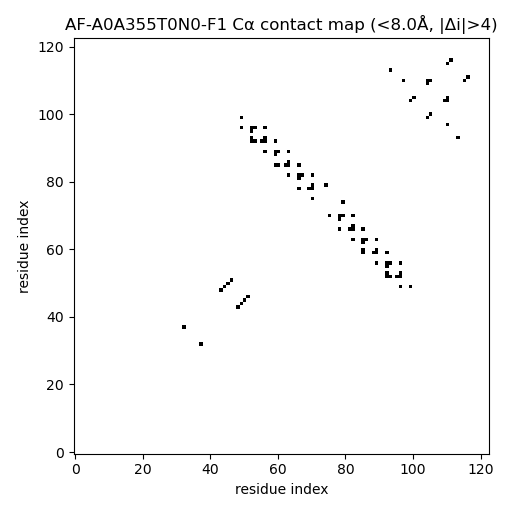.00 95.06 102 PHE A N 1
ATOM 754 C CA . PHE A 1 102 ? 12.450 1.325 -3.569 1.00 95.06 102 PHE A CA 1
ATOM 755 C C . PHE A 1 102 ? 11.566 2.490 -4.029 1.00 95.06 102 PHE A C 1
ATOM 757 O O . PHE A 1 102 ? 10.380 2.322 -4.307 1.00 95.06 102 PHE A O 1
ATOM 764 N N . GLY A 1 103 ? 12.158 3.681 -4.131 1.00 94.94 103 GLY A N 1
ATOM 765 C CA . GLY A 1 103 ? 11.483 4.863 -4.667 1.00 94.94 103 GLY A CA 1
ATOM 766 C C . GLY A 1 103 ? 10.502 5.521 -3.681 1.00 94.94 103 GLY A C 1
ATOM 767 O O . GLY A 1 103 ? 10.734 5.461 -2.467 1.00 94.94 103 GLY A O 1
ATOM 768 N N . PRO A 1 104 ? 9.409 6.143 -4.175 1.00 95.44 104 PRO A N 1
ATOM 769 C CA . PRO A 1 104 ? 8.532 7.009 -3.375 1.00 95.44 104 PRO A CA 1
ATOM 770 C C . PRO A 1 104 ? 7.896 6.349 -2.144 1.00 95.44 104 PRO A C 1
ATOM 772 O O . PRO A 1 104 ? 7.516 7.023 -1.188 1.00 95.44 104 PRO A O 1
ATOM 775 N N . ILE A 1 105 ? 7.786 5.017 -2.114 1.00 95.38 105 ILE A N 1
ATOM 776 C CA . ILE A 1 105 ? 7.234 4.292 -0.961 1.00 95.38 105 ILE A CA 1
ATOM 777 C C . ILE A 1 105 ? 8.035 4.516 0.330 1.00 95.38 105 ILE A C 1
ATOM 779 O O . ILE A 1 105 ? 7.439 4.444 1.405 1.00 95.38 105 ILE A O 1
ATOM 783 N N . TYR A 1 106 ? 9.327 4.859 0.240 1.00 95.44 106 TYR A N 1
ATOM 784 C CA . TYR A 1 106 ? 10.194 5.162 1.390 1.00 95.44 106 TYR A CA 1
ATOM 785 C C . TYR A 1 106 ? 10.200 6.633 1.810 1.00 95.44 106 TYR A C 1
ATOM 787 O O . TYR A 1 106 ? 10.817 6.968 2.820 1.00 95.44 106 TYR A O 1
ATOM 795 N N . GLU A 1 107 ? 9.509 7.511 1.089 1.00 93.31 107 GLU A N 1
ATOM 796 C CA . GLU A 1 107 ? 9.370 8.903 1.505 1.00 93.31 107 GLU A CA 1
ATOM 797 C C . GLU A 1 107 ? 8.458 9.023 2.743 1.00 93.31 107 GLU A C 1
ATOM 799 O O . GLU A 1 107 ? 7.582 8.189 3.009 1.00 93.31 107 GLU A O 1
ATOM 804 N N . GLY A 1 108 ? 8.666 10.072 3.544 1.00 90.69 108 GLY A N 1
ATOM 805 C CA . GLY A 1 108 ? 7.881 10.332 4.753 1.00 90.69 108 GLY A CA 1
ATOM 806 C C . GLY A 1 108 ? 7.934 9.182 5.768 1.00 90.69 108 GLY A C 1
ATOM 807 O O . GLY A 1 108 ? 8.999 8.809 6.249 1.00 90.69 108 GLY A O 1
ATOM 808 N N . LYS A 1 109 ? 6.766 8.629 6.128 1.00 89.31 109 LYS A N 1
ATOM 809 C CA . LYS A 1 109 ? 6.651 7.508 7.084 1.00 89.31 109 LYS A CA 1
ATOM 810 C C . LYS A 1 109 ? 6.983 6.139 6.473 1.00 89.31 109 LYS A C 1
ATOM 812 O O . LYS A 1 109 ? 6.889 5.130 7.171 1.00 89.31 109 LYS A O 1
ATOM 817 N N . GLY A 1 110 ? 7.349 6.081 5.192 1.00 93.12 110 GLY A N 1
ATOM 818 C CA . GLY A 1 110 ? 7.728 4.831 4.545 1.00 93.12 110 GLY A CA 1
ATOM 819 C C . GLY A 1 110 ? 6.579 3.808 4.470 1.00 93.12 110 GLY A C 1
ATOM 820 O O . GLY A 1 110 ? 5.415 4.176 4.675 1.00 93.12 110 GLY A O 1
ATOM 821 N N . PRO A 1 111 ? 6.873 2.519 4.220 1.00 94.06 111 PRO A N 1
ATOM 822 C CA . PRO A 1 111 ? 5.868 1.446 4.171 1.00 94.06 111 PRO A CA 1
ATOM 823 C C . PRO A 1 111 ? 5.149 1.216 5.513 1.00 94.06 111 PRO A C 1
ATOM 825 O O . PRO A 1 111 ? 4.011 0.749 5.542 1.00 94.06 111 PRO A O 1
ATOM 828 N N . ALA A 1 112 ? 5.763 1.628 6.628 1.00 92.12 112 ALA A N 1
ATOM 829 C CA . ALA A 1 112 ? 5.191 1.528 7.971 1.00 92.12 112 ALA A CA 1
ATOM 830 C C . ALA A 1 112 ? 3.861 2.286 8.141 1.00 92.12 112 ALA A C 1
ATOM 832 O O . ALA A 1 112 ? 3.118 2.003 9.076 1.00 92.12 112 ALA A O 1
ATOM 833 N N . ARG A 1 113 ? 3.539 3.234 7.247 1.00 91.62 113 ARG A N 1
ATOM 834 C CA . ARG A 1 113 ? 2.239 3.929 7.242 1.00 91.62 113 ARG A CA 1
ATOM 835 C C . ARG A 1 113 ? 1.060 3.032 6.864 1.00 91.62 113 ARG A C 1
ATOM 837 O O . ARG A 1 113 ? -0.058 3.344 7.247 1.00 91.62 113 ARG A O 1
ATOM 844 N N . PHE A 1 114 ? 1.315 1.969 6.103 1.00 93.38 114 PHE A N 1
ATOM 845 C CA . PHE A 1 114 ? 0.304 0.986 5.716 1.00 93.38 114 PHE A CA 1
ATOM 846 C C . PHE A 1 114 ? 0.326 -0.208 6.665 1.00 93.38 114 PHE A C 1
ATOM 848 O O . PHE A 1 114 ? -0.716 -0.666 7.117 1.00 93.38 114 PHE A O 1
ATOM 855 N N . GLN A 1 115 ? 1.525 -0.693 6.998 1.00 93.31 115 GLN A N 1
ATOM 856 C CA . GLN A 1 115 ? 1.698 -1.854 7.860 1.00 93.31 115 GLN A CA 1
ATOM 857 C C . GLN A 1 115 ? 2.933 -1.682 8.742 1.00 93.31 115 GLN A C 1
ATOM 859 O O . GLN A 1 115 ? 4.066 -1.928 8.326 1.00 93.31 115 GLN A O 1
ATOM 864 N N . PHE A 1 116 ? 2.715 -1.274 9.988 1.00 91.50 116 PHE A N 1
ATOM 865 C CA . PHE A 1 116 ? 3.764 -1.270 10.998 1.00 91.50 116 PHE A CA 1
ATOM 866 C C . PHE A 1 116 ? 3.885 -2.667 11.617 1.00 91.50 116 PHE A C 1
ATOM 868 O O . PHE A 1 116 ? 3.069 -3.068 12.444 1.00 91.50 116 PHE A O 1
ATOM 875 N N . TRP A 1 117 ? 4.891 -3.432 11.189 1.00 87.50 117 TRP A N 1
ATOM 876 C CA . TRP A 1 117 ? 5.162 -4.768 11.715 1.00 87.50 117 TRP A CA 1
ATOM 877 C C . TRP A 1 117 ? 6.660 -5.116 11.635 1.00 87.50 117 TRP A C 1
ATOM 879 O O . TRP A 1 117 ? 7.305 -4.780 10.640 1.00 87.50 117 TRP A O 1
ATOM 889 N N . PRO A 1 118 ? 7.232 -5.828 12.626 1.00 89.25 118 PRO A N 1
ATOM 890 C CA . PRO A 1 118 ? 6.629 -6.196 13.906 1.00 89.25 118 PRO A CA 1
ATOM 891 C C . PRO A 1 118 ? 6.589 -5.012 14.877 1.00 89.25 118 PRO A C 1
ATOM 893 O O . PRO A 1 118 ? 7.595 -4.321 15.061 1.00 89.25 118 PRO A O 1
ATOM 896 N N . ASP A 1 119 ? 5.463 -4.832 15.569 1.00 89.25 119 ASP A N 1
ATOM 897 C CA . ASP A 1 119 ? 5.421 -3.946 16.728 1.00 89.25 119 ASP A CA 1
ATOM 898 C C . ASP A 1 119 ? 5.978 -4.673 17.958 1.00 89.25 119 ASP A C 1
ATOM 900 O O . ASP A 1 119 ? 5.303 -5.444 18.636 1.00 89.25 119 ASP A O 1
ATOM 904 N N . LYS A 1 120 ? 7.259 -4.428 18.241 1.00 84.12 120 LYS A N 1
ATOM 905 C CA . LYS A 1 120 ? 7.963 -5.050 19.371 1.00 84.12 120 LYS A CA 1
ATOM 906 C C . LYS A 1 120 ? 7.471 -4.562 20.734 1.00 84.12 120 LYS A C 1
ATOM 908 O O . LYS A 1 120 ? 7.815 -5.187 21.735 1.00 84.12 120 LYS A O 1
ATOM 913 N N . ARG A 1 121 ? 6.778 -3.420 20.794 1.00 87.56 121 ARG A N 1
ATOM 914 C CA . ARG A 1 121 ? 6.354 -2.789 22.051 1.00 87.56 121 ARG A CA 1
ATOM 915 C C . ARG A 1 121 ? 4.866 -2.991 22.337 1.00 87.56 121 ARG A C 1
ATOM 917 O O . ARG A 1 121 ? 4.499 -2.878 23.500 1.00 87.56 121 ARG A O 1
ATOM 924 N N . GLY A 1 122 ? 4.064 -3.328 21.326 1.00 77.31 122 GLY A N 1
ATOM 925 C CA . GLY A 1 122 ? 2.618 -3.521 21.460 1.00 77.31 122 GLY A CA 1
ATOM 926 C C . GLY A 1 122 ? 1.903 -2.227 21.841 1.00 77.31 122 GLY A C 1
ATOM 927 O O . GLY A 1 122 ? 1.089 -2.240 22.762 1.00 77.31 122 GLY A O 1
ATOM 928 N N . THR A 1 123 ? 2.306 -1.118 21.219 1.00 66.81 123 THR A N 1
ATOM 929 C CA . THR A 1 123 ? 1.739 0.217 21.464 1.00 66.81 123 THR A CA 1
ATOM 930 C C . THR A 1 123 ? 0.271 0.313 21.092 1.00 66.81 123 THR A C 1
ATOM 932 O O . THR A 1 123 ? -0.136 -0.367 20.125 1.00 66.81 123 THR A O 1
#

pLDDT: mean 84.98, std 19.93, range [38.47, 98.88]

Mean predicted aligned error: 12.12 Å

Radius of gyration: 26.98 Å; Cα contacts (8 Å, |Δi|>4): 49; chains: 1; bounding box: 63×62×47 Å

Nearest PDB structures (foldseek):
  2ic9-assembly2_B  TM=9.342E-01  e=6.169E-01  Orthohantavirus sinnombreense
  4k0d-assembly1_B  TM=8.008E-01  e=5.477E-01  Anaeromyxobacter dehalogenans 2CP-C
  8ub3-assembly1_A  TM=8.544E-01  e=5.930E+00  synthetic construct

Solvent-accessible surface area (backbone atoms only — not comparable to full-atom values): 7749 Å² total; per-residue (Å²): 138,82,86,82,84,84,86,87,78,89,80,85,85,82,92,76,77,92,75,81,80,74,72,81,79,70,80,83,77,78,79,82,75,50,71,67,56,50,49,54,51,53,50,49,46,38,66,73,45,54,50,49,28,51,50,49,26,53,51,32,46,48,52,27,52,52,34,46,54,54,22,74,74,56,79,48,73,67,38,50,52,48,30,53,50,31,47,51,52,22,50,55,28,43,63,64,37,62,76,63,84,65,69,78,56,60,51,89,70,26,62,49,74,82,57,70,74,85,65,90,80,70,127

Secondary structure (DSSP, 8-state):
-PPPP------------------------PPPPPHHHHHHHHHHHIIIIIHHHHHHHHHHHHHHHHHHHHHHHS--HHHHHHHHHHHHHHHHHHHHHTT--SGGGGSTTGGGGT-----SS--

Foldseek 3Di:
DDDDDDDDDDDDDDDDDDPPPPPPPPPPDDDDDDPVRVVVVVVCCVVVQQVVLVVQLVVLVVQLVVLVVVCVVPPDDVSVVSNVVSLVSNVVSLVSNVVPPDDPQCPDPHSVVVPVPDPPPPD

Sequence (123 aa):
MPFSKAFKRTLKGASAALLVSGSLLTPASADAISTEQATALITALTDELVVPAYTQLAEDSSNLSEALKSYCAAPDTDGRLKVETEFHATMDAWQRAQIIQFGPIYEGKGPARFQFWPDKRGT